Protein AF-A0A5C6ZMS6-F1 (afdb_monomer)

pLDDT: mean 76.09, std 20.23, range [36.81, 96.12]

Solvent-accessible surface area (backbone atoms only — not comparable to full-atom values): 7501 Å² total; per-residue (Å²): 143,86,78,93,82,89,86,84,82,84,81,72,72,84,78,75,75,85,83,71,82,67,66,64,62,61,62,67,65,53,66,82,68,70,59,76,77,65,47,33,63,57,55,27,46,56,60,56,56,72,25,77,84,81,51,86,72,52,71,69,43,50,52,50,45,36,47,56,32,52,77,40,38,67,59,52,50,59,45,51,70,45,82,52,66,69,60,29,53,55,50,50,51,54,47,50,57,52,50,52,59,53,46,54,76,65,37,53,73,69,55,40,53,51,53,59,58,74,74,110

Secondary structure (DSSP, 8-state):
------S-SSSSGGGS-SSSSSHHHHTT-------TT--HHHHHHHHHHTTTTTSPPPHHHHHHHHHHHHHTHHHHHHHHT-S-HHHHHHHHHHHHHHHHHHHHHHS-HHHHHHHHHTT-

Radius of gyration: 24.92 Å; Cα contacts (8 Å, |Δi|>4): 56; chains: 1; bounding box: 90×35×36 Å

Mean predicted aligned error: 14.12 Å

Sequence (120 aa):
MKKQLLLLSFAVCLFLGSQSTFAQAASNVQNQAYSSEATPKMRAMRVIETFSRRTDVSAEQKDAIITLFNDNQRKYSAIATLEDPKQKVEKEAKMQVYIDKQLKGILTEDQFGLYTKSKL

Organism: NCBI:txid291179

Structure (mmCIF, N/CA/C/O backbone):
data_AF-A0A5C6ZMS6-F1
#
_entry.id   AF-A0A5C6ZMS6-F1
#
loop_
_atom_site.group_PDB
_atom_site.id
_atom_site.type_symbol
_atom_site.label_atom_id
_atom_site.label_alt_id
_atom_site.label_comp_id
_atom_site.label_asym_id
_atom_site.label_entity_id
_atom_site.label_seq_id
_atom_site.pdbx_PDB_ins_code
_atom_site.Cartn_x
_atom_site.Cartn_y
_atom_site.Cartn_z
_atom_site.occupancy
_atom_site.B_iso_or_equiv
_atom_site.auth_seq_id
_atom_site.auth_comp_id
_atom_site.auth_asym_id
_atom_site.auth_atom_id
_atom_site.pdbx_PDB_model_num
ATOM 1 N N . MET A 1 1 ? 78.065 22.942 18.786 1.00 48.22 1 MET A N 1
ATOM 2 C CA . MET A 1 1 ? 76.819 23.740 18.721 1.00 48.22 1 MET A CA 1
ATOM 3 C C . MET A 1 1 ? 76.319 23.782 17.286 1.00 48.22 1 MET A C 1
ATOM 5 O O . MET A 1 1 ? 77.004 24.385 16.469 1.00 48.22 1 MET A O 1
ATOM 9 N N . LYS A 1 2 ? 75.176 23.152 16.981 1.00 43.78 2 LYS A N 1
ATOM 10 C CA . LYS A 1 2 ? 74.151 23.632 16.031 1.00 43.78 2 LYS A CA 1
ATOM 11 C C . LYS A 1 2 ? 73.116 22.525 15.777 1.00 43.78 2 LYS A C 1
ATOM 13 O O . LYS A 1 2 ? 73.399 21.545 15.107 1.00 43.78 2 LYS A O 1
ATOM 18 N N . LYS A 1 3 ? 71.907 22.812 16.269 1.00 48.00 3 LYS A N 1
ATOM 19 C CA . LYS A 1 3 ? 70.614 22.535 15.628 1.00 48.00 3 LYS A CA 1
ATOM 20 C C . LYS A 1 3 ? 70.086 21.102 15.742 1.00 48.00 3 LYS A C 1
ATOM 22 O O . LYS A 1 3 ? 69.980 20.367 14.771 1.00 48.00 3 LYS A O 1
ATOM 27 N N . GLN A 1 4 ? 69.634 20.793 16.958 1.00 53.41 4 GLN A N 1
ATOM 28 C CA . GLN A 1 4 ? 68.389 20.056 17.162 1.00 53.41 4 GLN A CA 1
ATOM 29 C C . GLN A 1 4 ? 67.252 20.860 16.527 1.00 53.41 4 GLN A C 1
ATOM 31 O O . GLN A 1 4 ? 66.955 21.951 16.999 1.00 53.41 4 GLN A O 1
ATOM 36 N N . LEU A 1 5 ? 66.669 20.373 15.443 1.00 57.84 5 LEU A N 1
ATOM 37 C CA . LEU A 1 5 ? 65.338 20.758 14.980 1.00 57.84 5 LEU A CA 1
ATOM 38 C C . LEU A 1 5 ? 65.045 19.853 13.790 1.00 57.84 5 LEU A C 1
ATOM 40 O O . LEU A 1 5 ? 65.704 20.017 12.772 1.00 57.84 5 LEU A O 1
ATOM 44 N N . LEU A 1 6 ? 64.144 18.883 13.955 1.00 50.06 6 LEU A N 1
ATOM 45 C CA . LEU A 1 6 ? 63.338 18.212 12.913 1.00 50.06 6 LEU A CA 1
ATOM 46 C C . LEU A 1 6 ? 62.859 16.846 13.427 1.00 50.06 6 LEU A C 1
ATOM 48 O O . LEU A 1 6 ? 63.050 15.815 12.800 1.00 50.06 6 LEU A O 1
ATOM 52 N N . LEU A 1 7 ? 62.243 16.824 14.606 1.00 49.81 7 LEU A N 1
ATOM 53 C CA . LEU A 1 7 ? 61.533 15.648 15.114 1.00 49.81 7 LEU A CA 1
ATOM 54 C C . LEU A 1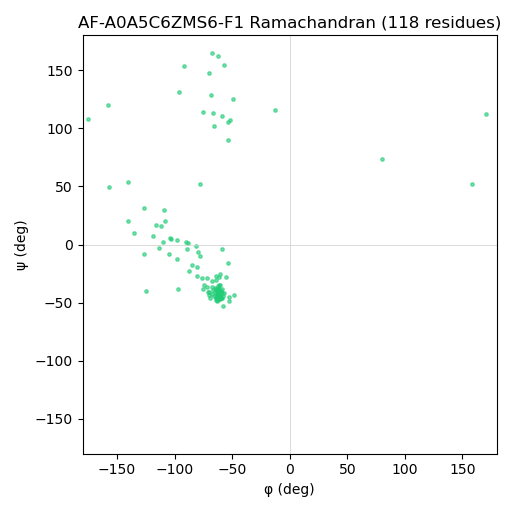 7 ? 60.261 16.127 15.815 1.00 49.81 7 LEU A C 1
ATOM 56 O O . LEU A 1 7 ? 60.061 15.883 16.995 1.00 49.81 7 LEU A O 1
ATOM 60 N N . LEU A 1 8 ? 59.432 16.911 15.118 1.00 51.25 8 LEU A N 1
ATOM 61 C CA . LEU A 1 8 ? 58.136 17.330 15.662 1.00 51.25 8 LEU A CA 1
ATOM 62 C C . LEU A 1 8 ? 57.130 17.724 14.568 1.0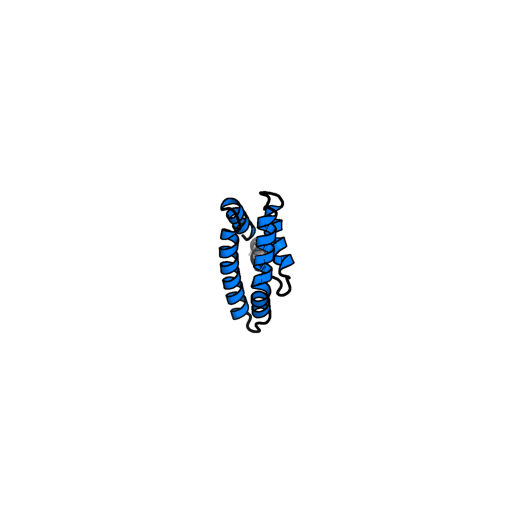0 51.25 8 LEU A C 1
ATOM 64 O O . LEU A 1 8 ? 56.532 18.791 14.613 1.00 51.25 8 LEU A O 1
ATOM 68 N N . SER A 1 9 ? 56.954 16.888 13.544 1.00 51.16 9 SER A N 1
ATOM 69 C CA . SER A 1 9 ? 55.926 17.128 12.513 1.00 51.16 9 SER A CA 1
ATOM 70 C C . SER A 1 9 ? 55.108 15.892 12.128 1.00 51.16 9 SER A C 1
ATOM 72 O O . SER A 1 9 ? 54.304 15.964 11.207 1.00 51.16 9 SER A O 1
ATOM 74 N N . PHE A 1 10 ? 55.223 14.782 12.866 1.00 51.41 10 PHE A N 1
ATOM 75 C CA . PHE A 1 10 ? 54.480 13.545 12.571 1.00 51.41 10 PHE A CA 1
ATOM 76 C C . PHE A 1 10 ? 53.397 13.177 13.601 1.00 51.41 10 PHE A C 1
ATOM 78 O O . PHE A 1 10 ? 52.918 12.050 13.617 1.00 51.41 10 PHE A O 1
ATOM 85 N N . ALA A 1 11 ? 52.986 14.121 14.456 1.00 52.5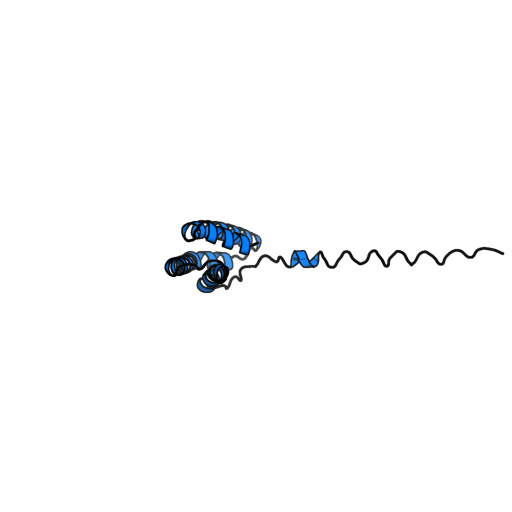3 11 ALA A N 1
ATOM 86 C CA . ALA A 1 11 ? 52.022 13.873 15.537 1.00 52.53 11 ALA A CA 1
ATOM 87 C C . ALA A 1 11 ? 50.699 14.658 15.410 1.00 52.53 11 ALA A C 1
ATOM 89 O O . ALA A 1 11 ? 49.962 14.766 16.384 1.00 52.53 11 ALA A O 1
ATOM 90 N N . VAL A 1 12 ? 50.374 15.203 14.229 1.00 49.53 12 VAL A N 1
ATOM 91 C CA . VAL A 1 12 ? 49.101 15.929 13.995 1.00 49.53 12 VAL A CA 1
ATOM 92 C C . VAL A 1 12 ? 48.175 15.208 13.000 1.00 49.53 12 VAL A C 1
ATOM 94 O O . VAL A 1 12 ? 47.027 15.596 12.826 1.00 49.53 12 VAL A O 1
ATOM 97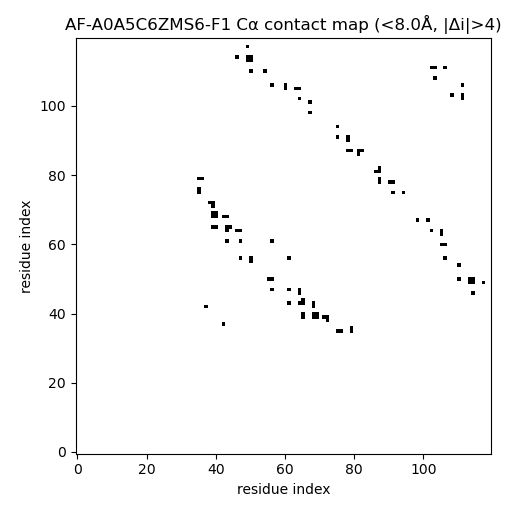 N N . CYS A 1 13 ? 48.596 14.079 12.418 1.00 52.75 13 CYS A N 1
ATOM 98 C CA . CYS A 1 13 ? 47.719 13.276 11.551 1.00 52.75 13 CYS A CA 1
ATOM 99 C C . CYS A 1 13 ? 46.901 12.205 12.297 1.00 52.75 13 CYS A C 1
ATOM 101 O O . CYS A 1 13 ? 46.060 11.558 11.683 1.00 52.75 13 CYS A O 1
ATOM 103 N N . LEU A 1 14 ? 47.092 12.023 13.611 1.00 52.34 14 LEU A N 1
ATOM 104 C CA . LEU A 1 14 ? 46.375 10.999 14.390 1.00 52.34 14 LEU A CA 1
ATOM 105 C C . LEU A 1 14 ? 45.030 11.462 14.980 1.00 52.34 14 LEU A C 1
ATOM 107 O O . LEU A 1 14 ? 44.342 10.660 15.601 1.00 52.34 14 LEU A O 1
ATOM 111 N N . PHE A 1 15 ? 44.606 12.707 14.735 1.00 53.41 15 PHE A N 1
ATOM 112 C CA . PHE A 1 15 ? 43.288 13.212 15.163 1.00 53.41 15 PHE A CA 1
ATOM 113 C C . PHE A 1 15 ? 42.361 13.646 14.015 1.00 53.41 15 PHE A C 1
ATOM 115 O O . PHE A 1 15 ? 41.266 14.139 14.261 1.00 53.41 15 PHE A O 1
ATOM 122 N N . LEU A 1 16 ? 42.740 13.392 12.759 1.00 50.41 16 LEU A N 1
ATOM 123 C CA . LEU A 1 16 ? 41.897 13.630 11.574 1.00 50.41 16 LEU A CA 1
ATOM 124 C C . LEU A 1 16 ? 41.390 12.329 10.923 1.00 50.41 16 LEU A C 1
ATOM 126 O O . LEU A 1 16 ? 40.981 12.325 9.768 1.00 50.41 16 LEU A O 1
ATOM 130 N N . GLY A 1 17 ? 41.393 11.221 11.670 1.00 45.25 17 GLY A N 1
ATOM 131 C CA . GLY A 1 17 ? 40.923 9.910 11.205 1.00 45.25 17 GLY A CA 1
ATOM 132 C C . GLY A 1 17 ? 39.538 9.482 11.704 1.00 45.25 17 GLY A C 1
ATOM 133 O O . GLY A 1 17 ? 39.146 8.353 11.444 1.00 45.25 17 GLY A O 1
ATOM 134 N N . SER A 1 18 ? 38.796 10.331 12.427 1.00 50.34 18 SER A N 1
ATOM 135 C CA . SER A 1 18 ? 37.525 9.937 13.074 1.00 50.34 18 SER A CA 1
ATOM 136 C C . SER A 1 18 ? 36.270 10.543 12.427 1.00 50.34 18 SER A C 1
ATOM 138 O O . SER A 1 18 ? 35.279 10.799 13.104 1.00 50.34 18 SER A O 1
ATOM 140 N N . GLN A 1 19 ? 36.300 10.820 11.120 1.00 50.09 19 GLN A N 1
ATOM 141 C CA . GLN A 1 19 ? 35.169 11.429 10.395 1.00 50.09 19 GLN A CA 1
ATOM 142 C C . GLN A 1 19 ? 34.747 10.629 9.150 1.00 50.09 19 GLN A C 1
ATOM 144 O O . GLN A 1 19 ? 34.289 11.202 8.166 1.00 50.09 19 GLN A O 1
ATOM 149 N N . SER A 1 20 ? 34.891 9.300 9.152 1.00 50.12 20 SER A N 1
ATOM 150 C CA . SER A 1 20 ? 34.481 8.487 7.993 1.00 50.12 20 SER A CA 1
ATOM 151 C C . SER A 1 20 ? 33.814 7.145 8.311 1.00 50.12 20 SER A C 1
ATOM 153 O O . SER A 1 20 ? 33.670 6.324 7.413 1.00 50.12 20 SER A O 1
ATOM 155 N N . THR A 1 21 ? 33.274 6.952 9.520 1.00 47.59 21 THR A N 1
ATOM 156 C CA . THR A 1 21 ? 32.362 5.815 9.810 1.00 47.59 21 THR A CA 1
ATOM 157 C C . THR A 1 21 ? 30.888 6.233 9.900 1.00 47.59 21 THR A C 1
ATOM 159 O O . THR A 1 21 ? 30.027 5.418 10.203 1.00 47.59 21 THR A O 1
ATOM 162 N N . PHE A 1 22 ? 30.554 7.494 9.600 1.00 49.66 22 PHE A N 1
ATOM 163 C CA . PHE A 1 22 ? 29.160 7.973 9.584 1.00 49.66 22 PHE A CA 1
ATOM 164 C C . PHE A 1 22 ? 28.569 8.178 8.183 1.00 49.66 22 PHE A C 1
ATOM 166 O O . PHE A 1 22 ? 27.360 8.348 8.056 1.00 49.66 22 PHE A O 1
ATOM 173 N N . ALA A 1 23 ? 29.366 8.080 7.114 1.00 46.03 23 ALA A N 1
ATOM 174 C CA . ALA A 1 23 ? 28.839 8.158 5.747 1.00 46.03 23 ALA A CA 1
ATOM 175 C C . ALA A 1 23 ? 28.217 6.832 5.268 1.00 46.03 23 ALA A C 1
ATOM 177 O O . ALA A 1 23 ? 27.291 6.848 4.464 1.00 46.03 23 ALA A O 1
ATOM 178 N N . GLN A 1 24 ? 28.662 5.684 5.799 1.00 40.31 24 GLN A N 1
ATOM 179 C CA . GLN A 1 24 ? 28.064 4.384 5.462 1.00 40.31 24 GLN A CA 1
ATOM 180 C C . GLN A 1 24 ? 26.767 4.087 6.232 1.00 40.31 24 GLN A C 1
ATOM 182 O O . GLN A 1 24 ? 25.962 3.270 5.787 1.00 40.31 24 GLN A O 1
ATOM 187 N N . ALA A 1 25 ? 26.521 4.779 7.350 1.00 42.78 25 ALA A N 1
ATOM 188 C CA . ALA A 1 25 ? 25.260 4.667 8.082 1.00 42.78 25 ALA A CA 1
ATOM 189 C C . ALA A 1 25 ? 24.093 5.338 7.332 1.00 42.78 25 ALA A C 1
ATOM 191 O O . ALA A 1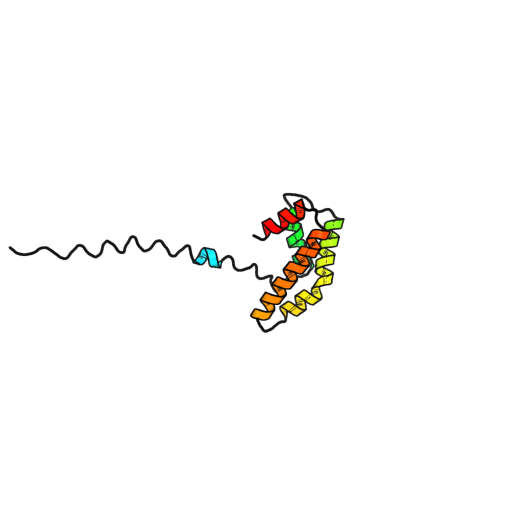 25 ? 22.961 4.874 7.430 1.00 42.78 25 ALA A O 1
ATOM 192 N N . ALA A 1 26 ? 24.364 6.369 6.521 1.00 44.47 26 ALA A N 1
ATOM 193 C CA . ALA A 1 26 ? 23.346 7.014 5.688 1.00 44.47 26 ALA A CA 1
ATOM 194 C C . ALA A 1 26 ? 22.986 6.187 4.438 1.00 44.47 26 ALA A C 1
ATOM 196 O O . ALA A 1 26 ? 21.847 6.223 3.982 1.00 44.47 26 ALA A O 1
ATOM 197 N N . SER A 1 27 ? 23.919 5.387 3.911 1.00 39.03 27 SER A N 1
ATOM 198 C CA . SER A 1 27 ? 23.662 4.497 2.768 1.00 39.03 27 SER A CA 1
ATOM 199 C C . SER A 1 27 ? 22.947 3.190 3.132 1.00 39.03 27 SER A C 1
ATOM 201 O O . SER A 1 27 ? 22.539 2.465 2.230 1.00 39.03 27 SER A O 1
ATOM 203 N N . ASN A 1 28 ? 22.748 2.907 4.426 1.00 36.81 28 ASN A N 1
ATOM 204 C CA . ASN A 1 28 ? 21.869 1.826 4.888 1.00 36.81 28 ASN A CA 1
ATOM 205 C C . ASN A 1 28 ? 20.420 2.270 5.116 1.00 36.81 28 ASN A C 1
ATOM 207 O O . ASN A 1 28 ? 19.570 1.426 5.386 1.00 36.81 28 ASN A O 1
ATOM 211 N N . VAL A 1 29 ? 20.089 3.536 4.834 1.00 42.62 29 VAL A N 1
ATOM 212 C CA . VAL A 1 29 ? 18.770 3.847 4.264 1.00 42.62 29 VAL A CA 1
ATOM 213 C C . VAL A 1 29 ? 18.830 3.501 2.774 1.00 42.62 29 VAL A C 1
ATOM 215 O O . VAL A 1 29 ? 18.508 4.291 1.889 1.00 42.62 29 VAL A O 1
ATOM 218 N N . GLN A 1 30 ? 19.265 2.272 2.473 1.00 38.59 30 GLN A N 1
ATOM 219 C CA . GLN A 1 30 ? 18.714 1.581 1.332 1.00 38.59 30 GLN A CA 1
ATOM 220 C C . GLN A 1 30 ? 17.222 1.646 1.598 1.00 38.59 30 GLN A C 1
ATOM 222 O O . GLN A 1 30 ? 16.719 0.988 2.513 1.00 38.59 30 GLN A O 1
ATOM 227 N N . ASN A 1 31 ? 16.552 2.522 0.834 1.00 43.09 31 ASN A N 1
ATOM 228 C CA . ASN A 1 31 ? 15.194 2.325 0.360 1.00 43.09 31 ASN A CA 1
ATOM 229 C C . ASN A 1 31 ? 14.866 0.868 0.612 1.00 43.09 31 ASN A C 1
ATOM 231 O O . ASN A 1 31 ? 15.588 0.029 0.063 1.00 43.09 31 ASN A O 1
ATOM 235 N N . GLN A 1 32 ? 13.897 0.572 1.486 1.00 40.19 32 GLN A N 1
ATOM 236 C CA . GLN A 1 32 ? 13.339 -0.769 1.555 1.00 40.19 32 GLN A CA 1
ATOM 237 C C . GLN A 1 32 ? 12.904 -1.069 0.128 1.00 40.19 32 GLN A C 1
ATOM 239 O O . GLN A 1 32 ? 11.814 -0.692 -0.294 1.00 40.19 32 GLN A O 1
ATOM 244 N N . ALA A 1 33 ? 13.826 -1.639 -0.644 1.00 41.62 33 ALA A N 1
ATOM 245 C CA . ALA A 1 33 ? 13.635 -2.042 -2.000 1.00 41.62 33 ALA A CA 1
ATOM 246 C C . ALA A 1 33 ? 12.617 -3.127 -1.785 1.00 41.62 33 ALA A C 1
ATOM 248 O O . ALA A 1 33 ? 12.918 -4.173 -1.200 1.00 41.62 33 ALA A O 1
ATOM 249 N N . TYR A 1 34 ? 11.366 -2.775 -2.066 1.00 48.88 34 TYR A N 1
ATOM 250 C CA . TYR A 1 34 ? 10.265 -3.696 -2.003 1.00 48.88 34 TYR A CA 1
ATOM 251 C C . TYR A 1 34 ? 10.737 -4.863 -2.836 1.00 48.88 34 TYR A C 1
ATOM 253 O O . TYR A 1 34 ? 10.879 -4.709 -4.048 1.00 48.88 34 TYR A O 1
ATOM 261 N N . SER A 1 35 ? 11.076 -5.978 -2.183 1.00 46.31 35 SER A N 1
ATOM 262 C CA . SER A 1 35 ? 11.526 -7.148 -2.909 1.00 46.31 35 SER A CA 1
ATOM 263 C C . SER A 1 35 ? 10.491 -7.360 -4.002 1.00 46.31 35 SER A C 1
ATOM 265 O O . SER A 1 35 ? 9.277 -7.363 -3.745 1.00 46.31 35 SER A O 1
ATOM 267 N N . SER A 1 36 ? 10.956 -7.419 -5.246 1.00 51.09 36 SER A N 1
ATOM 268 C CA . SER A 1 36 ? 10.092 -7.552 -6.421 1.00 51.09 36 SER A CA 1
ATOM 269 C C . SER A 1 36 ? 9.233 -8.825 -6.372 1.00 51.09 36 SER A C 1
ATOM 271 O O . SER A 1 36 ? 8.359 -9.010 -7.208 1.00 51.09 36 SER A O 1
ATOM 273 N N . GLU A 1 37 ? 9.439 -9.653 -5.346 1.00 54.72 37 GLU A N 1
ATOM 274 C CA . GLU A 1 37 ? 8.801 -10.930 -5.058 1.00 54.72 37 GLU A CA 1
ATOM 275 C C . GLU A 1 37 ? 7.852 -10.905 -3.845 1.00 54.72 37 GLU A C 1
ATOM 277 O O . GLU A 1 37 ? 7.290 -11.936 -3.482 1.00 54.72 37 GLU A O 1
ATOM 282 N N . ALA A 1 38 ? 7.634 -9.762 -3.182 1.00 68.62 38 ALA A N 1
ATOM 283 C CA . ALA A 1 38 ? 6.672 -9.719 -2.082 1.00 68.62 38 ALA A CA 1
ATOM 284 C C . ALA A 1 38 ? 5.245 -9.941 -2.611 1.00 68.62 38 ALA A C 1
ATOM 286 O O . ALA A 1 38 ? 4.696 -9.086 -3.321 1.00 68.62 38 ALA A O 1
ATOM 287 N N . THR A 1 39 ? 4.644 -11.076 -2.233 1.00 82.38 39 THR A N 1
ATOM 288 C CA . THR A 1 39 ? 3.245 -11.403 -2.547 1.00 82.38 39 THR A CA 1
ATOM 289 C C . THR A 1 39 ? 2.299 -10.316 -2.017 1.00 82.38 39 THR A C 1
ATOM 291 O O . THR A 1 39 ? 2.625 -9.646 -1.028 1.00 82.38 39 THR A O 1
ATOM 294 N N . PRO A 1 40 ? 1.105 -10.143 -2.612 1.00 84.50 40 PRO A N 1
ATOM 295 C CA . PRO A 1 40 ? 0.092 -9.221 -2.094 1.00 84.50 40 PRO A CA 1
ATOM 296 C C . PRO A 1 40 ? -0.164 -9.385 -0.595 1.00 84.50 40 PRO A C 1
ATOM 298 O O . PRO A 1 40 ? -0.166 -8.409 0.153 1.00 84.50 40 PRO A O 1
ATOM 301 N N . LYS A 1 41 ? -0.265 -10.641 -0.142 1.00 85.75 41 LYS A N 1
ATOM 302 C CA . LYS A 1 41 ? -0.445 -10.991 1.266 1.00 85.75 41 LYS A CA 1
ATOM 303 C C . LYS A 1 41 ? 0.698 -10.470 2.135 1.00 85.75 41 LYS A C 1
ATOM 305 O O . LYS A 1 41 ? 0.432 -9.869 3.165 1.00 85.75 41 LYS A O 1
ATOM 310 N N . MET A 1 42 ? 1.957 -10.642 1.729 1.00 87.19 42 MET A N 1
ATOM 311 C CA . MET A 1 42 ? 3.101 -10.124 2.495 1.00 87.19 42 MET A CA 1
ATOM 312 C C . MET A 1 42 ? 3.088 -8.597 2.603 1.00 87.19 42 MET A C 1
ATOM 314 O O . MET A 1 42 ? 3.409 -8.050 3.656 1.00 87.19 42 MET A O 1
ATOM 318 N N . ARG A 1 43 ? 2.698 -7.900 1.530 1.00 87.12 43 ARG A N 1
ATOM 319 C CA . ARG A 1 43 ? 2.587 -6.434 1.533 1.00 87.12 43 ARG A CA 1
ATOM 320 C C . ARG A 1 43 ? 1.477 -5.967 2.473 1.00 87.12 43 ARG A C 1
ATOM 322 O O . ARG A 1 43 ? 1.712 -5.076 3.284 1.00 87.12 43 ARG A O 1
ATOM 329 N N . ALA A 1 44 ? 0.320 -6.623 2.422 1.00 87.50 44 ALA A N 1
ATOM 330 C CA . ALA A 1 44 ? -0.792 -6.372 3.331 1.00 87.50 44 ALA A CA 1
ATOM 331 C C . ALA A 1 44 ? -0.408 -6.628 4.794 1.00 87.50 44 ALA A C 1
ATOM 333 O O . ALA A 1 44 ? -0.643 -5.777 5.649 1.00 87.50 44 ALA A O 1
ATOM 334 N N . MET A 1 45 ? 0.239 -7.763 5.076 1.00 88.50 45 MET A N 1
ATOM 335 C CA . MET A 1 45 ? 0.700 -8.106 6.422 1.00 88.50 45 MET A CA 1
ATOM 336 C C . MET A 1 45 ? 1.693 -7.083 6.956 1.00 88.50 45 MET A C 1
ATOM 338 O O . MET A 1 45 ? 1.534 -6.666 8.090 1.00 88.50 45 MET A O 1
ATOM 342 N N . ARG A 1 46 ? 2.624 -6.572 6.144 1.00 87.50 46 ARG A N 1
ATOM 343 C CA . ARG A 1 46 ? 3.542 -5.507 6.581 1.00 87.50 46 ARG A CA 1
ATOM 344 C C . ARG A 1 46 ? 2.804 -4.232 7.012 1.00 87.50 46 ARG A C 1
ATOM 346 O O . ARG A 1 46 ? 3.171 -3.602 8.003 1.00 87.50 46 ARG A O 1
ATOM 353 N N . VAL A 1 47 ? 1.754 -3.850 6.281 1.00 87.00 47 VAL A N 1
ATOM 354 C CA . VAL A 1 47 ? 0.900 -2.720 6.681 1.00 87.00 47 VAL A CA 1
ATOM 355 C C . VAL A 1 47 ? 0.191 -3.043 7.994 1.00 87.00 47 VAL A C 1
ATOM 357 O O . VAL A 1 47 ? 0.245 -2.247 8.919 1.00 87.00 47 VAL A O 1
ATOM 360 N N . ILE A 1 48 ? -0.410 -4.225 8.115 1.00 88.19 48 ILE A N 1
ATOM 361 C CA . ILE A 1 48 ? -1.147 -4.644 9.317 1.00 88.19 48 ILE A CA 1
ATOM 362 C C . ILE A 1 48 ? -0.221 -4.773 10.542 1.00 88.19 48 ILE A C 1
ATOM 364 O O . ILE A 1 48 ? -0.580 -4.369 11.643 1.00 88.19 48 ILE A O 1
ATOM 368 N N . GLU A 1 49 ? 1.004 -5.259 10.366 1.00 87.44 49 GLU A N 1
ATOM 369 C CA . GLU A 1 49 ? 2.013 -5.410 11.420 1.00 87.44 49 GLU A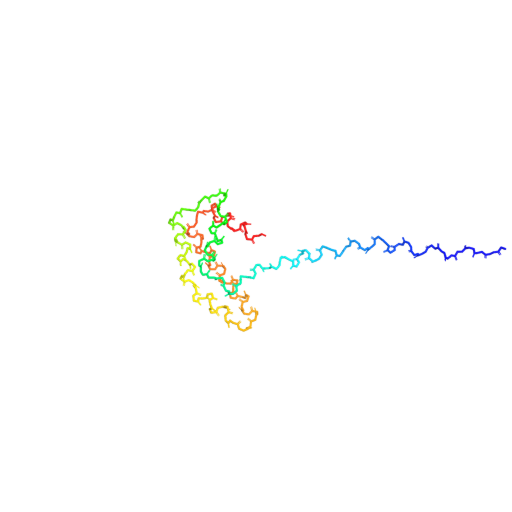 CA 1
ATOM 370 C C . GLU A 1 49 ? 2.449 -4.071 12.017 1.00 87.44 49 GLU A C 1
ATOM 372 O O . GLU A 1 49 ? 2.774 -4.016 13.206 1.00 87.44 49 GLU A O 1
ATOM 377 N N . THR A 1 50 ? 2.368 -2.980 11.247 1.00 85.19 50 THR A N 1
ATOM 378 C CA . THR A 1 50 ? 2.621 -1.612 11.737 1.00 85.19 50 THR A CA 1
ATOM 379 C C . THR A 1 50 ? 1.741 -1.263 12.944 1.00 85.19 50 THR A C 1
ATOM 381 O O . THR A 1 50 ? 2.123 -0.483 13.819 1.00 85.19 50 THR A O 1
ATOM 384 N N . PHE A 1 51 ? 0.571 -1.887 13.021 1.00 82.88 51 PHE A N 1
ATOM 385 C CA . PHE A 1 51 ? -0.473 -1.600 13.991 1.00 82.88 51 PHE A CA 1
ATOM 386 C C . PHE A 1 51 ? -0.477 -2.545 15.194 1.00 82.88 51 PHE A C 1
ATOM 388 O O . PHE A 1 51 ? -1.075 -2.224 16.220 1.00 82.88 51 PHE A O 1
ATOM 395 N N . SER A 1 52 ? 0.275 -3.648 15.120 1.00 72.50 52 SER A N 1
ATOM 396 C CA . SER A 1 52 ? 0.278 -4.761 16.086 1.00 72.50 52 SER A CA 1
ATOM 397 C C . SER A 1 52 ? 0.522 -4.383 17.557 1.00 72.50 52 SER A C 1
ATOM 399 O O . SER A 1 52 ? 0.255 -5.193 18.441 1.00 72.50 52 SER A O 1
ATOM 401 N N . ARG A 1 53 ? 1.030 -3.175 17.846 1.00 67.38 53 ARG A N 1
ATOM 402 C CA . ARG A 1 53 ? 1.374 -2.725 19.208 1.00 67.38 53 ARG A CA 1
ATOM 403 C C . ARG A 1 53 ? 0.760 -1.393 19.645 1.00 67.38 53 ARG A C 1
ATOM 405 O O . ARG A 1 53 ? 0.967 -1.011 20.792 1.00 67.38 53 ARG A O 1
ATOM 412 N N . ARG A 1 54 ? 0.099 -0.639 18.756 1.00 62.69 54 ARG A N 1
ATOM 413 C CA . ARG A 1 54 ? -0.246 0.779 19.021 1.00 62.69 54 ARG A CA 1
ATOM 414 C C . ARG A 1 54 ? -1.727 1.103 18.871 1.00 62.69 54 ARG A C 1
ATOM 416 O O . ARG A 1 54 ? -2.257 1.853 19.679 1.00 62.69 54 ARG A O 1
ATOM 423 N N . THR A 1 55 ? -2.380 0.537 17.867 1.00 66.81 55 THR A N 1
ATOM 424 C CA . THR A 1 55 ? -3.800 0.741 17.557 1.00 66.81 55 THR A CA 1
ATOM 425 C C . THR A 1 55 ? -4.228 -0.464 16.745 1.00 66.81 55 THR A C 1
ATOM 427 O O . THR A 1 55 ? -3.628 -0.678 15.699 1.00 66.81 55 THR A O 1
ATOM 430 N N . ASP A 1 56 ? -5.202 -1.260 17.178 1.00 78.69 56 ASP A N 1
ATOM 431 C CA . ASP A 1 56 ? -5.602 -2.408 16.360 1.00 78.69 56 ASP A CA 1
ATOM 432 C C . ASP A 1 56 ? -6.335 -1.934 15.095 1.00 78.69 56 ASP A C 1
ATOM 434 O O . ASP A 1 56 ? -7.005 -0.897 15.079 1.00 78.69 56 ASP A O 1
ATOM 438 N N . VAL A 1 57 ? -6.171 -2.693 14.021 1.00 86.06 57 VAL A N 1
ATOM 439 C CA . VAL A 1 57 ? -6.934 -2.535 12.781 1.00 86.06 57 VAL A CA 1
ATOM 440 C C . VAL A 1 57 ? -8.086 -3.530 12.859 1.00 86.06 57 VAL A C 1
ATOM 442 O O . VAL A 1 57 ? -7.857 -4.701 13.184 1.00 86.06 57 VAL A O 1
ATOM 445 N N . SER A 1 58 ? -9.319 -3.104 12.584 1.00 91.38 58 SER A N 1
ATOM 446 C CA . SER A 1 58 ? -10.471 -4.013 12.657 1.00 91.38 58 SER A CA 1
ATOM 447 C C . SER A 1 58 ? -10.340 -5.163 11.645 1.00 91.38 58 SER A C 1
ATOM 449 O O . SER A 1 58 ? -9.564 -5.082 10.690 1.00 91.38 58 SER A O 1
ATOM 451 N N . ALA A 1 59 ? -11.094 -6.250 11.837 1.00 90.62 59 ALA A N 1
ATOM 452 C CA . ALA A 1 59 ? -11.116 -7.361 10.879 1.00 90.62 59 ALA A CA 1
ATOM 453 C C . ALA A 1 59 ? -11.514 -6.887 9.467 1.00 90.62 59 ALA A C 1
ATOM 455 O O . ALA A 1 59 ? -10.851 -7.228 8.493 1.00 90.62 59 ALA A O 1
ATOM 456 N N . GLU A 1 60 ? -12.512 -6.007 9.377 1.00 93.31 60 GLU A N 1
ATOM 457 C CA . GLU A 1 60 ? -12.959 -5.398 8.118 1.00 93.31 60 GLU A CA 1
ATOM 458 C C . GLU A 1 60 ? -11.849 -4.574 7.453 1.00 93.31 60 GLU A C 1
ATOM 460 O O . GLU A 1 60 ? -11.619 -4.680 6.249 1.00 93.31 60 GLU A O 1
ATOM 465 N N . GLN A 1 61 ? -11.105 -3.787 8.236 1.00 93.81 61 GLN A N 1
ATOM 466 C CA . GLN A 1 61 ? -9.973 -3.022 7.716 1.00 93.81 61 GLN A CA 1
ATOM 467 C C . GLN A 1 61 ? -8.835 -3.942 7.253 1.00 93.81 61 GLN A C 1
ATOM 469 O O . GLN A 1 61 ? -8.219 -3.679 6.222 1.00 93.81 61 GLN A O 1
ATOM 474 N N . LYS A 1 62 ? -8.558 -5.035 7.977 1.00 92.06 62 LYS A N 1
ATOM 475 C CA . LYS A 1 62 ? -7.557 -6.042 7.584 1.00 92.06 62 LYS A CA 1
ATOM 476 C C . LYS A 1 62 ? -7.921 -6.677 6.239 1.00 92.06 62 LYS A C 1
ATOM 478 O O . LYS A 1 62 ? -7.067 -6.731 5.352 1.00 92.06 62 LYS A O 1
ATOM 483 N N . ASP A 1 63 ? -9.180 -7.065 6.053 1.00 94.19 63 ASP A N 1
ATOM 484 C CA . ASP A 1 63 ? -9.675 -7.627 4.792 1.00 94.19 63 ASP A CA 1
ATOM 485 C C . ASP A 1 63 ? -9.632 -6.606 3.647 1.00 94.19 63 ASP A C 1
ATOM 487 O O . ASP A 1 63 ? -9.199 -6.934 2.537 1.00 94.19 63 ASP A O 1
ATOM 491 N N . ALA A 1 64 ? -9.988 -5.346 3.912 1.00 95.62 64 ALA A N 1
ATOM 492 C CA . ALA A 1 64 ? -9.886 -4.267 2.933 1.00 95.62 64 ALA A CA 1
ATOM 493 C C . ALA A 1 64 ? -8.430 -4.005 2.505 1.00 95.62 64 ALA A C 1
ATOM 495 O O . ALA A 1 64 ? -8.154 -3.831 1.317 1.00 95.62 64 ALA A O 1
ATOM 496 N N . ILE A 1 65 ? -7.475 -4.036 3.443 1.00 94.00 65 ILE A N 1
ATOM 497 C CA . ILE A 1 65 ? -6.040 -3.904 3.143 1.00 94.00 65 ILE A CA 1
ATOM 498 C C . ILE A 1 65 ? -5.562 -5.081 2.285 1.00 94.00 65 ILE A C 1
ATOM 500 O O . ILE A 1 65 ? -4.866 -4.874 1.292 1.00 94.00 65 ILE A O 1
ATOM 504 N N . ILE A 1 66 ? -5.931 -6.316 2.633 1.00 92.94 66 ILE A N 1
ATOM 505 C CA . ILE A 1 66 ? -5.566 -7.506 1.849 1.00 92.94 66 ILE A CA 1
ATOM 506 C C . ILE A 1 66 ? -6.124 -7.405 0.425 1.00 92.94 66 ILE A C 1
ATOM 508 O O . ILE A 1 66 ? -5.387 -7.619 -0.542 1.00 92.94 66 ILE A O 1
ATOM 512 N N . THR A 1 67 ? -7.394 -7.021 0.294 1.00 95.12 67 THR A N 1
ATOM 513 C CA . THR A 1 67 ? -8.072 -6.836 -0.996 1.00 95.12 67 THR A CA 1
ATOM 514 C C . THR A 1 67 ? -7.373 -5.775 -1.840 1.00 95.12 67 THR A C 1
ATOM 516 O O . THR A 1 67 ? -7.026 -6.043 -2.988 1.00 95.12 67 THR A O 1
ATOM 519 N N . LEU A 1 68 ? -7.030 -4.624 -1.250 1.00 95.44 68 LEU A N 1
ATOM 520 C CA . LEU A 1 68 ? -6.290 -3.557 -1.925 1.00 95.44 68 LEU A CA 1
ATOM 521 C C . LEU A 1 68 ? -4.994 -4.066 -2.578 1.00 95.44 68 LEU A C 1
ATOM 523 O O . LEU A 1 68 ? -4.694 -3.721 -3.725 1.00 95.44 68 LEU A O 1
ATOM 527 N N . PHE A 1 69 ? -4.207 -4.880 -1.870 1.00 94.00 69 PHE A N 1
ATOM 528 C CA . PHE A 1 69 ? -2.965 -5.417 -2.430 1.00 94.00 69 PHE A CA 1
ATOM 529 C C . PHE A 1 69 ? -3.208 -6.520 -3.464 1.00 94.00 69 PHE A C 1
ATOM 531 O O . PHE A 1 69 ? -2.457 -6.589 -4.441 1.00 94.00 69 PHE A O 1
ATOM 538 N N . ASN A 1 70 ? -4.240 -7.350 -3.291 1.00 93.38 70 ASN A N 1
ATOM 539 C CA . ASN A 1 70 ? -4.623 -8.366 -4.275 1.00 93.38 70 ASN A CA 1
ATOM 540 C C . ASN A 1 70 ? -5.045 -7.720 -5.602 1.00 93.38 70 ASN A C 1
ATOM 542 O O . ASN A 1 70 ? -4.512 -8.073 -6.655 1.00 93.38 70 ASN A O 1
ATOM 546 N N . ASP A 1 71 ? -5.901 -6.700 -5.552 1.00 94.62 71 ASP A N 1
ATOM 547 C CA . ASP A 1 71 ? -6.393 -5.986 -6.737 1.00 94.62 71 ASP A CA 1
ATOM 548 C C . ASP A 1 71 ? -5.265 -5.300 -7.518 1.00 94.62 71 ASP A C 1
ATOM 550 O O . ASP A 1 71 ? -5.321 -5.137 -8.741 1.00 94.62 71 ASP A O 1
ATOM 554 N N . ASN A 1 72 ? -4.191 -4.920 -6.822 1.00 94.00 72 ASN A N 1
ATOM 555 C CA . ASN A 1 72 ? -3.030 -4.268 -7.420 1.00 94.00 72 ASN A CA 1
ATOM 556 C C . ASN A 1 72 ? -1.864 -5.224 -7.713 1.00 94.00 72 ASN A C 1
ATOM 558 O O . ASN A 1 72 ? -0.836 -4.773 -8.225 1.00 94.00 72 ASN A O 1
ATOM 562 N N . GLN A 1 73 ? -2.021 -6.536 -7.491 1.00 91.44 73 GLN A N 1
ATOM 563 C CA . GLN A 1 73 ? -0.981 -7.540 -7.741 1.00 91.44 73 GLN A CA 1
ATOM 564 C C . GLN A 1 73 ? -0.421 -7.445 -9.162 1.00 91.44 73 GLN A C 1
ATOM 566 O O . GLN A 1 73 ? 0.792 -7.374 -9.343 1.00 91.44 73 GLN A O 1
ATOM 571 N N . ARG A 1 74 ? -1.296 -7.378 -10.175 1.00 91.94 74 ARG A N 1
ATOM 572 C CA . ARG A 1 74 ? -0.878 -7.300 -11.586 1.00 91.94 74 ARG A CA 1
ATOM 573 C C . ARG A 1 74 ? -0.005 -6.079 -11.864 1.00 91.94 74 ARG A C 1
ATOM 575 O O . ARG A 1 74 ? 0.957 -6.177 -12.618 1.00 91.94 74 ARG A O 1
ATOM 582 N N . LYS A 1 75 ? -0.319 -4.937 -11.244 1.00 91.88 75 LYS A N 1
ATOM 583 C CA . LYS A 1 75 ? 0.462 -3.709 -11.421 1.00 91.88 75 LYS A CA 1
ATOM 584 C C . LYS A 1 75 ? 1.832 -3.832 -10.758 1.00 91.88 75 LYS A C 1
ATOM 586 O O . LYS A 1 75 ? 2.818 -3.425 -11.357 1.00 91.88 75 LYS A O 1
ATOM 591 N N . TYR A 1 76 ? 1.908 -4.434 -9.570 1.00 89.44 76 TYR A N 1
ATOM 592 C CA . TYR A 1 76 ? 3.190 -4.730 -8.927 1.00 89.44 76 TYR A CA 1
ATOM 593 C C . TYR A 1 76 ? 4.051 -5.677 -9.763 1.00 89.44 76 TYR A C 1
ATO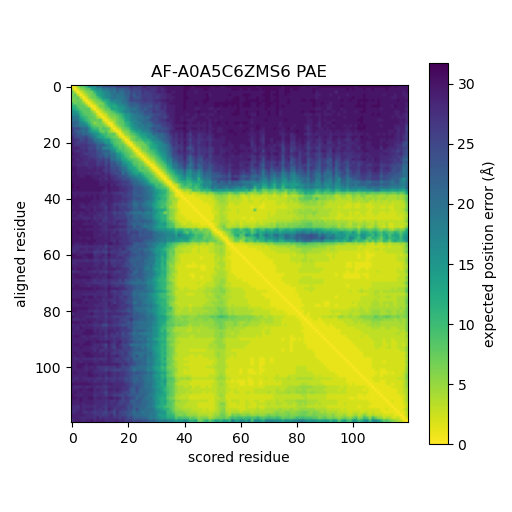M 595 O O . TYR A 1 76 ? 5.230 -5.398 -9.960 1.00 89.44 76 TYR A O 1
ATOM 603 N N . SER A 1 77 ? 3.465 -6.748 -10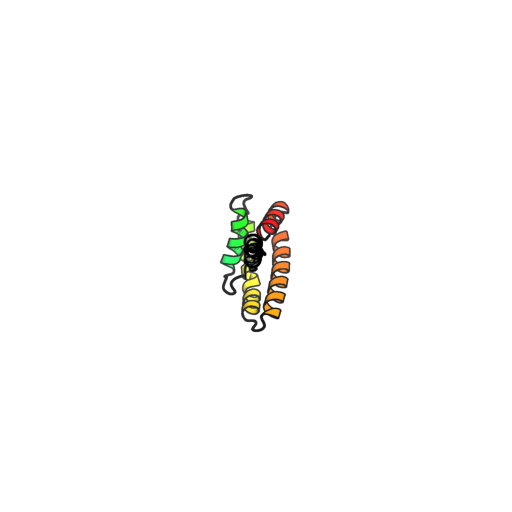.305 1.00 90.50 77 SER A N 1
ATOM 604 C CA . SER A 1 77 ? 4.176 -7.671 -11.193 1.00 90.50 77 SER A CA 1
ATOM 605 C C . SER A 1 77 ? 4.683 -6.970 -12.454 1.00 90.50 77 SER A C 1
ATOM 607 O O . SER A 1 77 ? 5.843 -7.141 -12.806 1.00 90.50 77 SER A O 1
ATOM 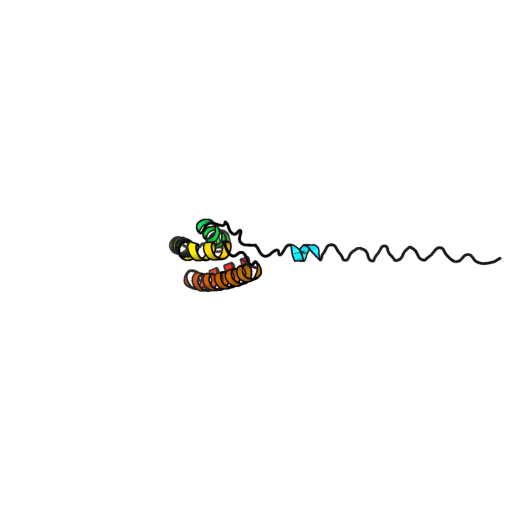609 N N . ALA A 1 78 ? 3.865 -6.121 -13.083 1.00 90.50 78 ALA A N 1
ATOM 610 C CA . ALA A 1 78 ? 4.273 -5.367 -14.270 1.00 90.50 78 ALA A CA 1
ATOM 611 C C . ALA A 1 78 ? 5.439 -4.401 -13.995 1.00 90.50 78 ALA A C 1
ATOM 613 O O . ALA A 1 78 ? 6.304 -4.220 -14.844 1.00 90.50 78 ALA A O 1
ATOM 614 N N . ILE A 1 79 ? 5.477 -3.789 -12.807 1.00 90.62 79 ILE A N 1
ATOM 615 C CA . ILE A 1 79 ? 6.592 -2.932 -12.383 1.00 90.62 79 ILE A CA 1
ATOM 616 C C . ILE A 1 79 ? 7.845 -3.772 -12.105 1.00 90.62 79 ILE A C 1
ATOM 618 O O . ILE A 1 79 ? 8.947 -3.388 -12.491 1.00 90.62 79 ILE A O 1
ATOM 622 N N . ALA A 1 80 ? 7.685 -4.934 -11.467 1.00 87.38 80 ALA A N 1
ATOM 623 C CA . ALA A 1 80 ? 8.787 -5.832 -11.142 1.00 87.38 80 ALA A CA 1
ATOM 624 C C . ALA A 1 80 ? 9.536 -6.334 -12.386 1.00 87.38 80 ALA A C 1
ATOM 626 O O . ALA A 1 80 ? 10.759 -6.474 -12.312 1.00 87.38 80 ALA A O 1
ATOM 627 N N . THR A 1 81 ? 8.818 -6.550 -13.495 1.00 92.00 81 THR A N 1
ATOM 628 C CA . THR A 1 81 ? 9.348 -7.022 -14.785 1.00 92.00 81 THR A CA 1
ATOM 629 C C . THR A 1 81 ? 9.981 -5.929 -15.652 1.00 92.00 81 THR A C 1
ATOM 631 O O . THR A 1 81 ? 10.439 -6.232 -16.748 1.00 92.00 81 THR A O 1
ATOM 634 N N . LEU A 1 82 ? 9.989 -4.662 -15.219 1.00 89.75 82 LEU A N 1
ATOM 635 C CA . LEU A 1 82 ? 10.657 -3.591 -15.966 1.00 89.75 82 LEU A CA 1
ATOM 636 C C . LEU A 1 82 ? 12.178 -3.784 -15.943 1.00 89.75 82 LEU A C 1
ATOM 638 O O . LEU A 1 82 ? 12.770 -3.916 -14.870 1.00 89.75 82 LEU A O 1
ATOM 642 N N . GLU A 1 83 ? 12.798 -3.746 -17.123 1.00 92.00 83 GLU A N 1
ATOM 643 C CA . GLU A 1 83 ? 14.254 -3.864 -17.282 1.00 92.00 83 GLU A CA 1
ATOM 644 C C . GLU A 1 83 ? 14.992 -2.579 -16.882 1.00 92.00 83 GLU A C 1
ATOM 646 O O . GLU A 1 83 ? 16.057 -2.645 -16.271 1.00 92.00 83 GLU A O 1
ATOM 651 N N . ASP A 1 84 ? 14.425 -1.404 -17.190 1.00 93.56 84 ASP A N 1
ATOM 652 C CA . ASP A 1 84 ? 15.035 -0.115 -16.850 1.00 93.56 84 ASP A CA 1
ATOM 653 C C . ASP A 1 84 ? 14.865 0.189 -15.347 1.00 93.56 84 ASP A C 1
ATOM 655 O O . ASP A 1 84 ? 13.741 0.442 -14.884 1.00 93.56 84 ASP A O 1
ATOM 659 N N . PRO A 1 85 ? 15.965 0.238 -14.570 1.00 89.44 85 PRO A N 1
ATOM 660 C CA . PRO A 1 85 ? 15.901 0.485 -13.137 1.00 89.44 85 PRO A CA 1
ATOM 661 C C . PRO A 1 85 ? 15.352 1.876 -12.797 1.00 89.44 85 PRO A C 1
ATOM 663 O O . PRO A 1 85 ? 14.691 2.030 -11.770 1.00 89.44 85 PRO A O 1
ATOM 666 N N . LYS A 1 86 ? 15.570 2.895 -13.642 1.00 91.88 86 LYS A N 1
ATOM 667 C CA . LYS A 1 86 ? 15.050 4.248 -13.389 1.00 91.88 86 LYS A CA 1
ATOM 668 C C . LYS A 1 86 ? 13.533 4.279 -13.520 1.00 91.88 86 LYS A C 1
ATOM 670 O O . LYS A 1 86 ? 12.850 4.798 -12.638 1.00 91.88 86 LYS A O 1
ATOM 675 N N . GLN A 1 87 ? 13.007 3.676 -14.584 1.00 91.94 87 GLN A N 1
ATOM 676 C CA . GLN A 1 87 ? 11.561 3.555 -14.777 1.00 91.94 87 GLN A CA 1
ATOM 677 C C . GLN A 1 87 ? 10.914 2.707 -13.686 1.00 91.94 87 GLN A C 1
ATOM 679 O O . GLN A 1 87 ? 9.830 3.050 -13.213 1.00 91.94 87 GLN A O 1
ATOM 684 N N . LYS A 1 88 ? 11.579 1.633 -13.247 1.00 90.00 88 LYS A N 1
ATOM 685 C CA . LYS A 1 88 ? 11.105 0.806 -12.136 1.00 90.00 88 LYS A CA 1
ATOM 686 C C . LYS A 1 88 ? 10.923 1.632 -10.864 1.00 90.00 88 LYS A C 1
ATOM 688 O O . LYS A 1 88 ? 9.815 1.671 -10.336 1.00 90.00 88 LYS A O 1
ATOM 693 N N . VAL A 1 89 ? 11.947 2.380 -10.446 1.00 89.12 89 VAL A N 1
ATOM 694 C CA . VAL A 1 89 ? 11.878 3.262 -9.265 1.00 89.12 89 VAL A CA 1
ATOM 695 C C . VAL A 1 89 ? 10.765 4.306 -9.399 1.00 89.12 89 VAL A C 1
ATOM 697 O O . VAL A 1 89 ? 9.985 4.507 -8.468 1.00 89.12 89 VAL A O 1
ATOM 700 N N . GLU A 1 90 ? 10.630 4.946 -10.563 1.00 92.50 90 GLU A N 1
ATOM 701 C CA . GLU A 1 90 ? 9.584 5.951 -10.789 1.00 92.50 90 GLU A CA 1
ATOM 702 C C . GLU A 1 90 ? 8.171 5.352 -10.670 1.00 92.50 90 GLU A C 1
ATOM 704 O O . GLU A 1 90 ? 7.269 5.942 -10.065 1.00 92.50 90 GLU A O 1
ATOM 709 N N . LYS A 1 91 ? 7.959 4.163 -11.243 1.00 92.25 91 LYS A N 1
ATOM 710 C CA . LYS A 1 91 ? 6.665 3.477 -11.195 1.00 92.25 91 LYS A CA 1
ATOM 711 C C . LYS A 1 91 ? 6.360 2.935 -9.801 1.00 92.25 91 LYS A C 1
ATOM 713 O O . LYS A 1 91 ? 5.205 3.013 -9.386 1.00 92.25 91 LYS A O 1
ATOM 718 N N . GLU A 1 92 ? 7.360 2.448 -9.070 1.00 90.56 92 GLU A N 1
ATOM 719 C CA . GLU A 1 92 ? 7.218 2.054 -7.664 1.00 90.56 92 GLU A CA 1
ATOM 720 C C . GLU A 1 92 ? 6.812 3.247 -6.794 1.00 90.56 92 GLU A C 1
ATOM 722 O O . GLU A 1 92 ? 5.855 3.139 -6.028 1.00 90.56 92 GLU A O 1
ATOM 727 N N . ALA A 1 93 ? 7.444 4.412 -6.971 1.00 90.94 93 ALA A N 1
ATOM 728 C CA . ALA A 1 93 ? 7.073 5.630 -6.252 1.00 90.94 93 ALA A CA 1
ATOM 729 C C . ALA A 1 93 ? 5.625 6.056 -6.554 1.00 90.94 93 ALA A C 1
ATOM 731 O O . ALA A 1 93 ? 4.847 6.340 -5.641 1.00 90.94 93 ALA A O 1
ATOM 732 N N . LYS A 1 94 ? 5.217 6.027 -7.830 1.00 93.50 94 LYS A N 1
ATOM 733 C CA . LYS A 1 94 ? 3.826 6.302 -8.235 1.00 93.50 94 LYS A CA 1
ATOM 734 C C . LYS A 1 94 ? 2.840 5.294 -7.640 1.00 93.50 94 LYS A C 1
ATOM 736 O O . LYS A 1 94 ? 1.755 5.684 -7.205 1.00 93.50 94 LYS A O 1
ATOM 741 N N . MET A 1 95 ? 3.210 4.015 -7.600 1.00 92.94 95 MET A N 1
ATOM 742 C CA . MET A 1 95 ? 2.405 2.969 -6.969 1.00 92.94 95 MET A CA 1
ATOM 743 C C . MET A 1 95 ? 2.252 3.220 -5.470 1.00 92.94 95 MET A C 1
ATOM 745 O O . MET A 1 95 ? 1.151 3.099 -4.942 1.00 92.94 95 MET A O 1
ATOM 749 N N . GLN A 1 96 ? 3.328 3.622 -4.795 1.00 91.25 96 GLN A N 1
ATOM 750 C CA . GLN A 1 96 ? 3.291 3.920 -3.370 1.00 91.25 96 GLN A CA 1
ATOM 751 C C . GLN A 1 96 ? 2.326 5.069 -3.060 1.00 91.25 96 GLN A C 1
ATOM 753 O O . GLN A 1 96 ? 1.483 4.927 -2.180 1.00 91.25 96 GLN A O 1
ATOM 758 N N . VAL A 1 97 ? 2.376 6.163 -3.827 1.00 93.94 97 VAL A N 1
ATOM 759 C CA . VAL A 1 97 ? 1.436 7.291 -3.677 1.00 93.94 97 VAL A CA 1
ATOM 760 C C . VAL A 1 97 ? -0.014 6.843 -3.881 1.00 93.94 97 VAL A C 1
ATOM 762 O O . VAL A 1 97 ? -0.909 7.258 -3.143 1.00 93.94 97 VAL A O 1
ATOM 765 N N . TYR A 1 98 ? -0.260 5.980 -4.869 1.00 94.06 98 TYR A N 1
ATOM 766 C CA . TYR A 1 98 ? -1.590 5.425 -5.109 1.00 94.06 98 TYR A CA 1
ATOM 767 C C . TYR A 1 98 ? -2.083 4.584 -3.923 1.00 94.06 98 TYR A C 1
ATOM 769 O O . TYR A 1 98 ? -3.200 4.802 -3.454 1.00 94.06 98 TYR A O 1
ATOM 777 N N . ILE A 1 99 ? -1.256 3.668 -3.413 1.00 94.56 99 ILE A N 1
ATOM 778 C CA . ILE A 1 99 ? -1.600 2.827 -2.260 1.00 94.56 99 ILE A CA 1
ATOM 779 C C . ILE A 1 99 ? -1.848 3.674 -1.016 1.00 94.56 99 ILE A C 1
ATOM 781 O O . ILE A 1 99 ? -2.823 3.435 -0.312 1.00 94.56 99 ILE A O 1
ATOM 785 N N . ASP A 1 100 ? -1.046 4.708 -0.785 1.00 93.56 100 ASP A N 1
ATOM 786 C CA . ASP A 1 100 ? -1.209 5.599 0.364 1.00 93.56 100 ASP A CA 1
ATOM 787 C C . ASP A 1 100 ? -2.550 6.328 0.321 1.00 93.56 100 ASP A C 1
ATOM 789 O O . ASP A 1 100 ? -3.248 6.422 1.331 1.00 93.56 100 ASP A O 1
ATOM 793 N N . LYS A 1 101 ? -2.966 6.771 -0.870 1.00 95.50 101 LYS A N 1
ATOM 794 C CA . LYS A 1 101 ? -4.287 7.370 -1.068 1.00 95.50 101 LYS A CA 1
ATOM 795 C C . LYS A 1 101 ? -5.417 6.385 -0.753 1.00 95.50 101 LYS A C 1
ATOM 797 O O . LYS A 1 101 ? -6.407 6.792 -0.153 1.00 95.50 101 LYS A O 1
ATOM 802 N N . GLN A 1 102 ? -5.285 5.120 -1.153 1.00 96.12 102 GLN A N 1
ATOM 803 C CA . GLN A 1 102 ? -6.295 4.092 -0.874 1.00 96.12 102 GLN A CA 1
ATOM 804 C C . GLN A 1 102 ? -6.334 3.725 0.614 1.00 96.12 102 GLN A C 1
ATOM 806 O O . GLN A 1 102 ? -7.408 3.665 1.205 1.00 96.12 102 GLN A O 1
ATOM 811 N N . LEU A 1 103 ? -5.170 3.565 1.250 1.00 94.62 103 LEU A N 1
ATOM 812 C CA . LEU A 1 103 ? -5.066 3.271 2.679 1.00 94.62 103 LEU A CA 1
ATOM 813 C C . LEU A 1 103 ? -5.662 4.383 3.542 1.00 94.62 103 LEU A C 1
ATOM 815 O O . LEU A 1 103 ? -6.304 4.076 4.539 1.00 94.62 103 LEU A O 1
ATOM 819 N N . LYS A 1 104 ? -5.539 5.653 3.138 1.00 94.62 104 LYS A N 1
ATOM 820 C CA . LYS A 1 104 ? -6.211 6.774 3.816 1.00 94.62 104 LYS A CA 1
ATOM 821 C C . LYS A 1 104 ? -7.745 6.656 3.810 1.00 94.62 104 LYS A C 1
ATOM 823 O O . LYS A 1 104 ? -8.390 7.231 4.674 1.00 94.62 104 LYS A O 1
ATOM 828 N N . GLY A 1 105 ? -8.327 5.941 2.845 1.00 94.38 105 GLY A N 1
ATOM 829 C CA . GLY A 1 105 ? -9.768 5.666 2.800 1.00 94.38 105 GLY A CA 1
ATOM 830 C C . GLY A 1 105 ? -10.206 4.456 3.633 1.00 94.38 105 GLY A C 1
ATOM 831 O O . GLY A 1 105 ? -11.388 4.329 3.927 1.00 94.38 105 GLY A O 1
ATOM 832 N N . ILE A 1 106 ? -9.274 3.572 4.001 1.00 94.38 106 ILE A N 1
ATOM 833 C CA . ILE A 1 106 ? -9.541 2.352 4.786 1.00 94.38 106 ILE A CA 1
ATOM 834 C C . ILE A 1 106 ? -9.253 2.585 6.276 1.00 94.38 106 ILE A C 1
ATOM 836 O O . ILE A 1 106 ? -9.944 2.070 7.155 1.00 94.38 106 ILE A O 1
ATOM 840 N N . LEU A 1 107 ? -8.195 3.338 6.562 1.00 93.88 107 LEU A N 1
ATOM 841 C CA . LEU A 1 107 ? -7.706 3.621 7.903 1.00 93.88 107 LEU A CA 1
ATOM 842 C C . LEU A 1 107 ? -8.320 4.911 8.450 1.00 93.88 107 LEU A C 1
ATOM 844 O O . LEU A 1 107 ? -8.636 5.830 7.696 1.00 93.88 107 LEU A O 1
ATOM 848 N N . THR A 1 108 ? -8.419 5.012 9.775 1.00 93.56 108 THR A N 1
ATOM 849 C CA . THR A 1 108 ? -8.698 6.297 10.428 1.00 93.56 108 THR A CA 1
ATOM 850 C C . THR A 1 108 ? -7.521 7.257 10.251 1.00 93.56 108 THR A C 1
ATOM 852 O O . THR A 1 108 ? -6.407 6.847 9.915 1.00 93.56 108 THR A O 1
ATOM 855 N N . GLU A 1 109 ? -7.740 8.548 10.504 1.00 91.94 109 GLU A N 1
ATOM 856 C CA . GLU A 1 109 ? -6.680 9.555 10.399 1.00 91.94 109 GLU A CA 1
ATOM 857 C C . GLU A 1 109 ? -5.495 9.253 11.333 1.00 91.94 109 GLU A C 1
ATOM 859 O O . GLU A 1 109 ? -4.344 9.302 10.895 1.00 91.94 109 GLU A O 1
ATOM 864 N N . ASP A 1 110 ? -5.765 8.819 12.567 1.00 90.12 110 ASP A N 1
ATOM 865 C CA . ASP A 1 110 ? -4.734 8.417 13.532 1.00 90.12 110 ASP A CA 1
ATOM 866 C C . ASP A 1 110 ? -3.949 7.182 13.069 1.00 90.12 110 ASP A C 1
ATOM 868 O O . ASP A 1 110 ? -2.715 7.163 13.115 1.00 90.12 110 ASP A O 1
ATOM 872 N N . GLN A 1 111 ? -4.646 6.155 12.570 1.00 91.62 111 GLN A N 1
ATOM 873 C CA . GLN A 1 111 ? -4.018 4.947 12.028 1.00 91.62 111 GLN A CA 1
ATOM 874 C C . GLN A 1 111 ? -3.164 5.284 10.795 1.00 91.62 111 GLN A C 1
ATOM 876 O O . GLN A 1 111 ? -2.019 4.845 10.674 1.00 91.62 111 GLN A O 1
ATOM 881 N N . PHE A 1 112 ? -3.671 6.117 9.888 1.00 93.06 112 PHE A N 1
ATOM 882 C CA . PHE A 1 112 ? -2.911 6.562 8.724 1.00 93.06 112 PHE A CA 1
ATOM 883 C C . PHE A 1 112 ? -1.685 7.402 9.126 1.00 93.06 112 PHE A C 1
ATOM 885 O O . PHE A 1 112 ? -0.598 7.248 8.561 1.00 93.06 112 PHE A O 1
ATOM 892 N N . GLY A 1 113 ? -1.818 8.243 10.154 1.00 89.75 113 GLY A N 1
ATOM 893 C CA . GLY A 1 113 ? -0.709 8.986 10.747 1.00 89.75 113 GLY A CA 1
ATOM 894 C C . GLY A 1 113 ? 0.371 8.077 11.346 1.00 89.75 113 GLY A C 1
ATOM 895 O O . GLY A 1 113 ? 1.561 8.347 11.196 1.00 89.75 113 GLY A O 1
ATOM 896 N N . LEU A 1 114 ? -0.009 6.966 11.982 1.00 88.62 114 LEU A N 1
ATOM 897 C CA . LEU A 1 114 ? 0.943 5.963 12.477 1.00 88.62 114 LEU A CA 1
ATOM 898 C C . LEU A 1 114 ? 1.650 5.228 11.336 1.00 88.62 114 LEU A C 1
ATOM 900 O O . LEU A 1 114 ? 2.868 5.059 11.382 1.00 88.62 114 LEU A O 1
ATOM 904 N N . TYR A 1 115 ? 0.907 4.850 10.299 1.00 88.56 115 TYR A N 1
ATOM 905 C CA . TYR A 1 115 ? 1.453 4.194 9.113 1.00 88.56 115 TYR A CA 1
ATOM 906 C C . TYR A 1 115 ? 2.458 5.055 8.350 1.00 88.56 115 TYR A C 1
ATOM 908 O O . TYR A 1 115 ? 3.495 4.573 7.904 1.00 88.56 115 TYR A O 1
ATOM 916 N N . THR A 1 116 ? 2.182 6.347 8.194 1.00 88.25 116 THR A N 1
ATOM 917 C CA . THR A 1 116 ? 3.126 7.254 7.528 1.00 88.25 116 THR A CA 1
ATOM 918 C C . THR A 1 116 ? 4.396 7.455 8.355 1.00 88.25 116 THR A C 1
ATOM 920 O O . THR A 1 116 ? 5.485 7.474 7.789 1.00 88.25 116 THR A O 1
ATOM 923 N N . LYS A 1 117 ? 4.285 7.511 9.689 1.00 86.75 117 LYS A N 1
ATOM 924 C CA . LYS A 1 117 ? 5.441 7.589 10.598 1.00 86.75 117 LYS A CA 1
ATOM 925 C C . LYS A 1 117 ? 6.297 6.326 10.613 1.00 86.75 117 LYS A C 1
ATOM 927 O O . LYS A 1 117 ? 7.491 6.441 10.833 1.00 86.75 117 LYS A O 1
ATOM 932 N N . SER A 1 118 ? 5.721 5.142 10.402 1.00 81.69 118 SER A N 1
ATOM 933 C CA . SER A 1 118 ? 6.482 3.883 10.403 1.00 81.69 118 SER A CA 1
ATOM 934 C C . SER A 1 118 ? 7.268 3.629 9.114 1.00 81.69 118 SER A C 1
ATOM 936 O O . SER A 1 118 ? 8.017 2.658 9.045 1.00 81.69 118 SER A O 1
ATOM 938 N N . LYS A 1 119 ? 7.040 4.436 8.071 1.00 73.62 119 LYS A N 1
ATOM 939 C CA . LYS A 1 119 ? 7.792 4.388 6.810 1.00 73.62 119 LYS A CA 1
ATOM 940 C C . LYS A 1 119 ? 9.059 5.239 6.816 1.00 73.62 119 LYS A C 1
ATOM 942 O O . LYS A 1 119 ? 9.905 5.022 5.951 1.00 73.62 119 LYS A O 1
ATOM 947 N N . LEU A 1 120 ? 9.103 6.244 7.692 1.00 52.16 120 LEU A N 1
ATOM 948 C CA . LEU A 1 120 ? 10.241 7.139 7.906 1.00 52.16 120 LEU A CA 1
ATOM 949 C C . LEU A 1 120 ? 11.265 6.459 8.815 1.00 52.16 120 LEU A C 1
ATOM 951 O O . LEU A 1 120 ? 12.468 6.674 8.566 1.00 52.16 120 LEU A O 1
#

Foldseek 3Di:
DDDDDDDPDPPPVPPVPPPPPVVVVVVVPPPVPVPLPQALLNVLVVLQVLCVPPHHQDPQLSVQSSVLSVVCVVVSNVLSPDPDPVSSVVSVVVVVVVSLVSNPVSDDPVSSVSSVVVSD